Protein AF-A0A821K1Q5-F1 (afdb_monomer)

Mean predicted aligned error: 5.09 Å

Sequence (107 aa):
IVTETVQYLIDNIDRTLQQSIEIEEKLSIDLIENLSEIKEDILQRLQHLKNVPNRLENPNIYHLDVGAMYPNIIITNRLRPSAIVDSTICAQCNLNRPNARCQRKMD

Secondary structure (DSSP, 8-state):
--HHHHHHHHHTHHHHHHHIIIIIS---GGG-SSHHHHHHHHHHHHHHHHH--S---PPP------TTHHHHHHHHHT--GGG---HHHHHT-TT--TT--------

Nearest PDB structures (foldseek):
  9f6j-assembly1_A  TM=9.407E-01  e=2.197E-05  Homo sapiens
  9f6l-assembly1_A  TM=9.374E-01  e=2.197E-05  Homo sapiens
  9b8r-assembly1_E  TM=9.658E-01  e=2.443E-04  Saccharomyces cerevisiae
  8twa-assembly1_E  TM=9.658E-01  e=2.595E-04  Saccharomyces cerevisiae
  8tw9-assembly1_E  TM=9.658E-01  e=2.595E-04  Saccharomyces cerevisiae

Radius of gyration: 21.83 Å; Cα contacts (8 Å, |Δi|>4): 41; chains: 1; bounding box: 47×31×54 Å

Solvent-accessible surface area (backbone atoms only — not comparable to full-atom values): 6932 Å² total; per-residue (Å²): 97,66,52,68,59,45,50,53,51,62,78,40,42,69,60,52,52,49,44,46,39,45,66,72,68,64,41,64,72,89,78,53,88,57,56,70,61,54,51,49,56,53,47,54,53,47,49,50,47,48,77,51,35,83,78,89,76,86,84,84,91,81,88,88,80,67,81,63,48,67,64,49,53,32,61,76,68,60,64,45,81,86,67,67,69,56,71,68,61,46,68,73,36,94,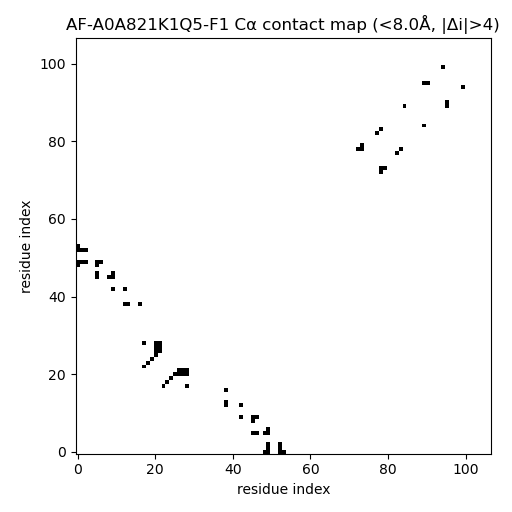71,67,48,96,84,58,83,80,78,78,90,81,135

Foldseek 3Di:
DDLVVLVVCLVCVVVVLCCCACPVVVHDPVPDPCSVVVNVVVNVVSVVCNVCVDDDDDDDDDDDDDVVVVVVVCVVVVDDPVLDDDPVRLVPDPQPDVPRPSDDDDD

Structure (mmCIF, N/CA/C/O backbone):
data_AF-A0A821K1Q5-F1
#
_entry.id   AF-A0A821K1Q5-F1
#
loop_
_atom_site.group_PDB
_atom_site.id
_atom_site.type_symbol
_atom_site.label_atom_id
_atom_site.label_alt_id
_atom_site.label_comp_id
_atom_site.label_asym_id
_atom_site.label_entity_id
_atom_site.label_seq_id
_atom_site.pdbx_PDB_ins_code
_atom_site.Cartn_x
_atom_site.Cartn_y
_atom_site.Cartn_z
_atom_site.occupancy
_atom_site.B_iso_or_equiv
_atom_site.auth_seq_id
_atom_site.auth_comp_id
_atom_site.auth_asym_id
_atom_site.auth_atom_id
_atom_site.pdbx_PDB_model_num
ATOM 1 N N . ILE A 1 1 ? -20.231 -3.175 6.906 1.00 87.88 1 ILE A N 1
ATOM 2 C CA . ILE A 1 1 ? -18.746 -3.232 6.841 1.00 87.88 1 ILE A CA 1
ATOM 3 C C . ILE A 1 1 ? -18.333 -4.683 6.601 1.00 87.88 1 ILE A C 1
ATOM 5 O O . ILE A 1 1 ? -18.937 -5.553 7.214 1.00 87.88 1 ILE A O 1
ATOM 9 N N . VAL A 1 2 ? -17.370 -4.954 5.709 1.00 93.31 2 VAL A N 1
ATOM 10 C CA . VAL A 1 2 ? -16.858 -6.319 5.454 1.00 93.31 2 VAL A CA 1
ATOM 11 C C . VAL A 1 2 ? -15.784 -6.647 6.493 1.00 93.31 2 VAL A C 1
ATOM 13 O O . VAL A 1 2 ? -14.740 -5.995 6.540 1.00 93.31 2 VAL A O 1
ATOM 16 N N . THR A 1 3 ? -16.057 -7.618 7.363 1.00 92.88 3 THR A N 1
ATOM 17 C CA . THR A 1 3 ? -15.232 -7.927 8.541 1.00 92.88 3 THR A CA 1
ATOM 18 C C . THR A 1 3 ? -13.843 -8.444 8.187 1.00 92.88 3 THR A C 1
ATOM 20 O O . THR A 1 3 ? -12.874 -8.122 8.873 1.00 92.88 3 THR A O 1
ATOM 23 N N . GLU A 1 4 ? -13.730 -9.191 7.092 1.00 95.75 4 GLU A N 1
ATOM 24 C CA . GLU A 1 4 ? -12.476 -9.747 6.582 1.00 95.75 4 GLU A CA 1
ATOM 25 C C . GLU A 1 4 ? -11.537 -8.630 6.113 1.00 95.75 4 GLU A C 1
ATOM 27 O O . GLU A 1 4 ? -10.338 -8.672 6.379 1.00 95.75 4 GLU A O 1
ATOM 32 N N . THR A 1 5 ? -12.081 -7.583 5.480 1.00 95.88 5 THR A N 1
ATOM 33 C CA . THR A 1 5 ? -11.306 -6.407 5.058 1.00 95.88 5 THR A CA 1
ATOM 34 C C . THR A 1 5 ? -10.754 -5.651 6.260 1.00 95.88 5 THR A C 1
ATOM 36 O O . THR A 1 5 ? -9.593 -5.257 6.254 1.00 95.88 5 THR A O 1
ATOM 39 N N . VAL A 1 6 ? -11.553 -5.476 7.316 1.00 96.12 6 VAL A N 1
ATOM 40 C CA . VAL A 1 6 ? -11.079 -4.8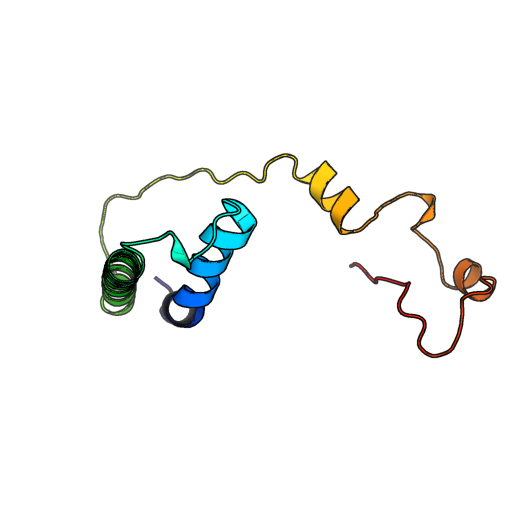15 8.541 1.00 96.12 6 VAL A CA 1
ATOM 41 C C . VAL A 1 6 ? -9.998 -5.648 9.229 1.00 96.12 6 VAL A C 1
ATOM 43 O O . VAL A 1 6 ? -9.010 -5.085 9.691 1.00 96.12 6 VAL A O 1
ATOM 46 N N . GLN A 1 7 ? -10.134 -6.979 9.248 1.00 96.88 7 GLN A N 1
ATOM 47 C CA . GLN A 1 7 ? -9.085 -7.854 9.777 1.00 96.88 7 GLN A CA 1
ATOM 48 C C . GLN A 1 7 ? -7.780 -7.710 8.989 1.00 96.88 7 GLN A C 1
ATOM 50 O O . GLN A 1 7 ? -6.729 -7.548 9.596 1.00 96.88 7 GLN A O 1
ATOM 55 N N . TYR A 1 8 ? -7.851 -7.667 7.656 1.00 97.44 8 TYR A N 1
ATOM 56 C CA . TYR A 1 8 ? -6.680 -7.416 6.818 1.00 97.44 8 TYR A CA 1
ATOM 57 C C . TYR A 1 8 ? -5.991 -6.082 7.159 1.00 97.44 8 TYR A C 1
ATOM 59 O O . TYR A 1 8 ? -4.764 -6.031 7.218 1.00 97.44 8 TYR A O 1
ATOM 67 N N . LEU A 1 9 ? -6.753 -5.011 7.415 1.00 97.31 9 LEU A N 1
ATOM 68 C CA . LEU A 1 9 ? -6.188 -3.719 7.831 1.00 97.31 9 LEU A CA 1
ATOM 69 C C . LEU A 1 9 ? -5.506 -3.801 9.204 1.00 97.31 9 LEU A C 1
ATOM 71 O O . LEU A 1 9 ? -4.424 -3.246 9.374 1.00 97.31 9 LEU A O 1
ATOM 75 N N . ILE A 1 10 ? -6.110 -4.515 10.159 1.00 97.06 10 ILE A N 1
ATOM 76 C CA . ILE A 1 10 ? -5.530 -4.757 11.490 1.00 97.06 10 ILE A CA 1
ATOM 77 C C . ILE A 1 10 ? -4.211 -5.530 11.369 1.00 97.06 10 ILE A C 1
ATOM 79 O O . ILE A 1 10 ? -3.209 -5.114 11.943 1.00 97.06 10 ILE A O 1
ATOM 83 N N . ASP A 1 11 ? -4.191 -6.609 10.585 1.00 97.50 11 ASP A N 1
ATOM 84 C CA . ASP A 1 11 ? -3.016 -7.476 10.429 1.00 97.50 11 ASP A CA 1
ATOM 85 C C . ASP A 1 11 ? -1.838 -6.763 9.745 1.00 97.50 11 ASP A C 1
ATOM 87 O O . ASP A 1 11 ? -0.682 -7.126 9.953 1.00 97.50 11 ASP A O 1
ATOM 91 N N . ASN A 1 12 ? -2.116 -5.741 8.926 1.00 97.50 12 ASN A N 1
ATOM 92 C CA . ASN A 1 12 ? -1.101 -5.000 8.173 1.00 97.50 12 ASN A CA 1
ATOM 93 C C . ASN A 1 12 ? -0.728 -3.645 8.790 1.00 97.50 12 ASN A C 1
ATOM 95 O O . ASN A 1 12 ? 0.107 -2.946 8.214 1.00 97.50 12 ASN A O 1
ATOM 99 N N . ILE A 1 13 ? -1.297 -3.270 9.941 1.00 96.94 13 ILE A N 1
ATOM 100 C CA . ILE A 1 13 ? -1.146 -1.917 10.494 1.00 96.94 13 ILE A CA 1
ATOM 101 C C . ILE A 1 13 ? 0.320 -1.512 10.691 1.00 96.94 13 ILE A C 1
ATOM 103 O O . ILE A 1 13 ? 0.700 -0.403 10.327 1.00 96.94 13 ILE A O 1
ATOM 107 N N . ASP A 1 14 ? 1.159 -2.423 11.192 1.00 94.88 14 ASP A N 1
ATOM 108 C CA . ASP A 1 14 ? 2.582 -2.165 11.434 1.00 94.88 14 ASP A CA 1
ATOM 109 C C . ASP A 1 14 ? 3.314 -1.807 10.146 1.00 94.88 14 ASP A C 1
ATOM 111 O O . ASP A 1 14 ? 4.024 -0.805 10.065 1.00 94.88 14 ASP A O 1
ATOM 115 N N . ARG A 1 15 ? 3.072 -2.600 9.100 1.00 96.50 15 ARG A N 1
ATOM 116 C CA . ARG A 1 15 ? 3.648 -2.361 7.782 1.00 96.50 15 ARG A CA 1
ATOM 117 C C . ARG A 1 15 ? 3.144 -1.045 7.198 1.00 96.50 15 ARG A C 1
ATOM 119 O O . ARG A 1 15 ? 3.939 -0.307 6.629 1.00 96.50 15 ARG A O 1
ATOM 126 N N . THR A 1 16 ? 1.851 -0.750 7.310 1.00 96.69 16 THR A N 1
ATOM 127 C CA . THR A 1 16 ? 1.271 0.485 6.767 1.00 96.69 16 THR A CA 1
ATOM 1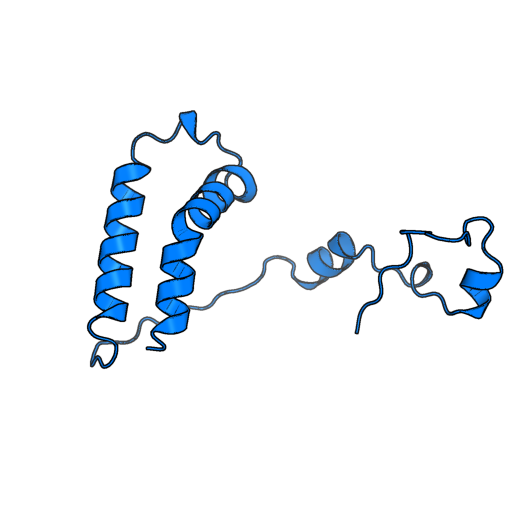28 C C . THR A 1 16 ? 1.835 1.725 7.458 1.00 96.69 16 THR A C 1
ATOM 130 O O . THR A 1 16 ? 2.220 2.668 6.772 1.00 96.69 16 THR A O 1
ATOM 133 N N . LEU A 1 17 ? 1.955 1.711 8.790 1.00 95.94 17 LEU A N 1
ATOM 134 C CA . LEU A 1 17 ? 2.552 2.815 9.546 1.00 95.94 17 LEU A CA 1
ATOM 135 C C . LEU A 1 17 ? 4.027 3.008 9.184 1.00 95.94 17 LEU A C 1
ATOM 137 O O . LEU A 1 17 ? 4.441 4.129 8.900 1.00 95.94 17 LEU A O 1
ATOM 141 N N . GLN A 1 18 ? 4.800 1.920 9.108 1.00 95.06 18 GLN A N 1
ATOM 142 C CA . GLN A 1 18 ? 6.197 1.983 8.682 1.00 95.06 18 GLN A CA 1
ATOM 143 C C . GLN A 1 18 ? 6.332 2.562 7.267 1.00 95.06 18 GLN A C 1
ATOM 145 O O . GLN A 1 18 ? 7.165 3.431 7.037 1.00 95.06 18 GLN A O 1
ATOM 150 N N . GLN A 1 19 ? 5.498 2.121 6.319 1.00 95.50 19 GLN A N 1
ATOM 151 C CA . GLN A 1 19 ? 5.517 2.651 4.954 1.00 95.50 19 GLN A CA 1
ATOM 152 C C . GLN A 1 19 ? 5.194 4.148 4.915 1.00 95.50 19 GLN A C 1
ATOM 154 O O . GLN A 1 19 ? 5.878 4.885 4.207 1.00 95.50 19 GLN A O 1
ATOM 159 N N . SER A 1 20 ? 4.205 4.600 5.685 1.00 95.88 20 SER A N 1
ATOM 160 C CA . SER A 1 20 ? 3.849 6.020 5.733 1.00 95.88 20 SER A CA 1
ATOM 161 C C . SER A 1 20 ? 4.997 6.873 6.287 1.00 95.88 20 SER A C 1
ATOM 163 O O . SER A 1 20 ? 5.378 7.879 5.696 1.00 95.88 20 SER A O 1
ATOM 165 N N . ILE A 1 21 ? 5.658 6.413 7.350 1.00 96.06 21 ILE A N 1
ATOM 166 C CA . ILE A 1 21 ? 6.764 7.149 7.976 1.00 96.06 21 ILE A CA 1
ATOM 167 C C . ILE A 1 21 ? 8.028 7.127 7.100 1.00 96.06 21 ILE A C 1
ATOM 169 O O . ILE A 1 21 ? 8.612 8.171 6.811 1.00 96.06 21 ILE A O 1
ATOM 173 N N . GLU A 1 22 ? 8.458 5.947 6.654 1.00 96.38 22 GLU A N 1
ATOM 174 C CA . GLU A 1 22 ? 9.762 5.778 6.003 1.00 96.38 22 GLU A CA 1
ATOM 175 C C . GLU A 1 22 ? 9.737 6.083 4.501 1.00 96.38 22 GLU A C 1
ATOM 177 O O . GLU A 1 22 ? 10.727 6.572 3.955 1.00 96.38 22 GLU A O 1
ATOM 182 N N . ILE A 1 23 ? 8.637 5.779 3.803 1.00 94.25 23 ILE A N 1
ATOM 183 C CA . ILE A 1 23 ? 8.560 5.908 2.338 1.00 94.25 23 ILE A CA 1
ATOM 184 C C . ILE A 1 23 ? 7.876 7.213 1.943 1.00 94.25 23 ILE A C 1
ATOM 186 O O . ILE A 1 23 ? 8.395 7.928 1.081 1.00 94.25 23 ILE A O 1
ATOM 190 N N . GLU A 1 24 ? 6.721 7.509 2.540 1.00 93.25 24 GLU A N 1
ATOM 191 C CA . GLU A 1 24 ? 5.926 8.690 2.180 1.00 93.25 24 GLU A CA 1
ATOM 192 C C . GLU A 1 24 ? 6.550 9.956 2.781 1.00 93.25 24 GLU A C 1
ATOM 194 O O . GLU A 1 24 ? 6.902 10.872 2.036 1.00 93.25 24 GLU A O 1
ATOM 199 N N . GLU A 1 25 ? 6.793 9.960 4.095 1.00 94.25 25 GLU A N 1
ATOM 200 C CA . GLU A 1 25 ? 7.358 11.110 4.819 1.00 94.25 25 GLU A CA 1
ATOM 201 C C . GLU A 1 25 ? 8.898 11.136 4.841 1.00 94.25 25 GLU A C 1
ATOM 203 O O . GLU A 1 25 ? 9.503 12.173 5.118 1.00 94.25 25 GLU A O 1
ATOM 208 N N . LYS A 1 26 ? 9.561 10.022 4.492 1.00 94.94 26 LYS A N 1
ATOM 209 C CA . LYS A 1 26 ? 11.035 9.881 4.474 1.00 94.94 26 LYS A CA 1
ATOM 210 C C . LYS A 1 26 ? 11.698 10.164 5.827 1.00 94.94 26 LYS A C 1
ATOM 212 O O . LYS A 1 26 ? 12.809 10.699 5.881 1.00 94.94 26 LYS A O 1
ATOM 217 N N . LEU A 1 27 ? 11.026 9.797 6.912 1.00 94.25 27 LEU A N 1
ATOM 218 C CA . LEU A 1 27 ? 11.517 9.929 8.280 1.00 94.25 27 LEU A CA 1
ATOM 219 C C . LEU A 1 27 ? 12.004 8.580 8.816 1.00 94.25 27 LEU A C 1
ATOM 221 O O . LEU A 1 27 ? 11.534 7.525 8.398 1.00 94.25 27 LEU A O 1
ATOM 225 N N . SER A 1 28 ? 12.949 8.612 9.760 1.00 93.31 28 SER A N 1
ATOM 226 C CA . SER A 1 28 ? 13.311 7.406 10.512 1.00 93.31 28 SER A CA 1
ATOM 227 C C . SER A 1 28 ? 12.267 7.142 11.588 1.00 93.31 28 SER A C 1
ATOM 229 O O . SER A 1 28 ? 11.876 8.064 12.307 1.00 93.31 28 SER A O 1
ATOM 231 N N . ILE A 1 29 ? 11.874 5.878 11.743 1.00 90.44 29 ILE A N 1
ATOM 232 C CA . ILE A 1 29 ? 10.931 5.449 12.779 1.00 90.44 29 ILE A CA 1
ATOM 233 C C . ILE A 1 29 ? 11.447 5.748 14.195 1.00 90.44 29 ILE A C 1
ATOM 235 O O . ILE A 1 29 ? 10.655 6.016 15.092 1.00 90.44 29 ILE A O 1
ATOM 239 N N . ASP A 1 30 ? 12.771 5.801 14.369 1.00 90.94 30 ASP A N 1
ATOM 240 C CA . ASP A 1 30 ? 13.431 6.104 15.646 1.00 90.94 30 ASP A CA 1
ATOM 241 C C . ASP A 1 30 ? 13.155 7.530 16.149 1.00 90.94 30 ASP A C 1
ATOM 243 O O . ASP A 1 30 ? 13.347 7.820 17.327 1.00 90.94 30 ASP A O 1
ATOM 247 N N . LEU A 1 31 ? 12.732 8.437 15.261 1.00 92.12 31 LEU A N 1
ATOM 248 C CA . LEU A 1 31 ? 12.392 9.820 15.605 1.00 92.12 31 LEU A CA 1
ATOM 249 C 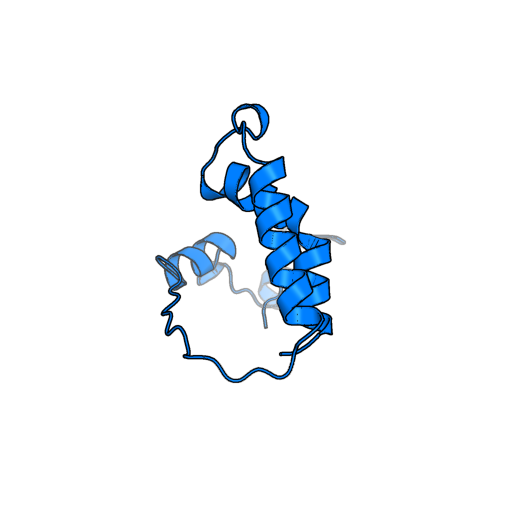C . LEU A 1 31 ? 10.928 9.977 16.044 1.00 92.12 31 LEU A C 1
ATOM 251 O O . LEU A 1 31 ? 10.523 11.076 16.419 1.00 92.12 31 LEU A O 1
ATOM 255 N N . ILE A 1 32 ? 10.122 8.914 15.967 1.00 93.06 32 ILE A N 1
ATOM 256 C CA . ILE A 1 32 ? 8.686 8.966 16.247 1.00 93.06 32 ILE A CA 1
ATOM 257 C C . ILE A 1 32 ? 8.418 8.531 17.688 1.00 93.06 32 ILE A C 1
ATOM 259 O O . ILE A 1 32 ? 8.486 7.353 18.032 1.00 93.06 32 ILE A O 1
ATOM 263 N N . GLU A 1 33 ? 8.052 9.492 18.531 1.00 94.19 33 GLU A N 1
ATOM 264 C CA . GLU A 1 33 ? 7.84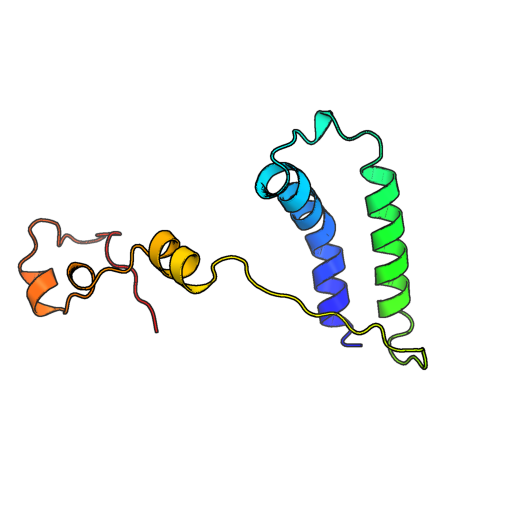3 9.265 19.967 1.00 94.19 33 GLU A CA 1
ATOM 265 C C . GLU A 1 33 ? 6.473 8.643 20.289 1.00 94.19 33 GLU A C 1
ATOM 267 O O . GLU A 1 33 ? 6.339 7.875 21.240 1.00 94.19 33 GLU A O 1
ATOM 272 N N . ASN A 1 34 ? 5.447 8.940 19.488 1.00 94.88 34 ASN A N 1
ATOM 273 C CA . ASN A 1 34 ? 4.050 8.572 19.751 1.00 94.88 34 ASN A CA 1
ATOM 274 C C . ASN A 1 34 ? 3.545 7.379 18.917 1.00 94.88 34 ASN A C 1
ATOM 276 O O . ASN A 1 34 ? 2.339 7.136 18.853 1.00 94.88 34 ASN A O 1
ATOM 280 N N . LEU A 1 35 ? 4.440 6.620 18.276 1.00 94.56 35 LEU A N 1
ATOM 281 C CA . LEU A 1 35 ? 4.058 5.549 17.347 1.00 94.56 35 LEU A CA 1
ATOM 282 C C . LEU A 1 35 ? 3.134 4.509 17.997 1.00 94.56 35 LEU A C 1
ATOM 284 O O . LEU A 1 35 ? 2.104 4.145 17.430 1.00 94.56 35 LEU A O 1
ATOM 288 N N . SER A 1 36 ? 3.490 4.050 19.198 1.00 94.69 36 SER A N 1
ATOM 289 C CA . SER A 1 36 ? 2.729 3.032 19.930 1.00 94.69 36 SER A CA 1
ATOM 290 C C . SER A 1 36 ? 1.331 3.514 20.319 1.00 94.69 36 SER A C 1
ATOM 292 O O . SER A 1 36 ? 0.376 2.747 20.232 1.00 94.69 36 SER A O 1
ATOM 294 N N . GLU A 1 37 ? 1.202 4.783 20.715 1.00 96.81 37 GLU A N 1
ATOM 295 C CA . GLU A 1 37 ? -0.079 5.388 21.094 1.00 96.81 37 GLU A CA 1
ATOM 296 C C . GLU A 1 37 ? -1.017 5.489 19.886 1.00 96.81 37 GLU A C 1
ATOM 298 O O . GLU A 1 37 ? -2.159 5.035 19.941 1.00 96.81 37 GLU A O 1
ATOM 303 N N . ILE A 1 38 ? -0.514 6.015 18.765 1.00 96.25 38 ILE A N 1
ATOM 304 C CA . ILE A 1 38 ? -1.299 6.167 17.534 1.00 96.25 38 ILE A CA 1
ATOM 305 C C . ILE A 1 38 ? -1.691 4.805 16.957 1.00 96.25 38 ILE A C 1
ATOM 307 O O . ILE A 1 38 ? -2.826 4.625 16.511 1.00 96.25 38 ILE A O 1
ATOM 311 N N . LYS A 1 39 ? -0.784 3.822 16.999 1.00 96.81 39 LYS A N 1
ATOM 312 C CA . LYS A 1 39 ? -1.086 2.447 16.588 1.00 96.81 39 LYS A CA 1
ATOM 313 C C . LYS A 1 39 ? -2.254 1.872 17.392 1.00 96.81 39 LYS A C 1
ATOM 315 O O . LYS A 1 39 ? -3.160 1.286 16.801 1.00 96.81 39 LYS A O 1
ATOM 320 N N . GLU A 1 40 ? -2.240 2.042 18.712 1.00 97.50 40 GLU A N 1
ATOM 321 C CA . GLU A 1 40 ? -3.293 1.534 19.593 1.00 97.50 40 GLU A CA 1
ATOM 322 C C . GLU A 1 40 ? -4.641 2.232 19.337 1.00 97.50 40 GLU A C 1
ATOM 324 O O . GLU A 1 40 ? -5.653 1.544 19.200 1.00 97.50 40 GLU A O 1
ATOM 329 N N . ASP A 1 41 ? -4.676 3.562 19.168 1.00 98.00 41 ASP A N 1
ATOM 330 C CA . ASP A 1 41 ? -5.922 4.286 18.838 1.00 98.00 41 ASP A CA 1
ATOM 331 C C . ASP A 1 41 ? -6.532 3.794 17.512 1.00 98.00 41 ASP A C 1
ATOM 333 O O . ASP A 1 41 ? -7.730 3.503 17.422 1.00 98.00 41 ASP A O 1
ATOM 337 N N . ILE A 1 42 ? -5.705 3.617 16.476 1.00 97.56 42 ILE A N 1
ATOM 338 C CA . ILE A 1 42 ? -6.164 3.089 15.184 1.00 97.56 42 ILE A CA 1
ATOM 339 C C . ILE A 1 42 ? -6.692 1.655 15.343 1.00 97.56 42 ILE A C 1
ATOM 341 O O . ILE A 1 42 ? -7.767 1.339 14.820 1.00 97.56 42 ILE A O 1
ATOM 345 N N . LEU A 1 43 ? -5.985 0.791 16.082 1.00 97.56 43 LEU A N 1
ATOM 346 C CA . LEU A 1 43 ? -6.419 -0.585 16.342 1.00 97.56 43 LEU A CA 1
ATOM 347 C C . LEU A 1 43 ? -7.767 -0.631 17.053 1.00 97.56 43 LEU A C 1
ATOM 349 O O . LEU A 1 43 ? -8.648 -1.379 16.627 1.00 97.56 43 LEU A O 1
ATOM 353 N N . GLN A 1 44 ? -7.963 0.182 18.088 1.00 97.62 44 GLN A N 1
ATOM 354 C CA . GLN A 1 44 ? -9.220 0.230 18.832 1.00 97.62 44 GLN A CA 1
ATOM 355 C C . GLN A 1 44 ? -10.390 0.649 17.938 1.00 97.62 44 GLN A C 1
ATOM 357 O O . GLN A 1 44 ? -11.453 0.018 17.959 1.00 97.62 44 GLN A O 1
ATOM 362 N N . ARG A 1 45 ? -10.194 1.658 17.082 1.00 96.19 45 ARG A N 1
ATOM 363 C CA . ARG A 1 45 ? -11.220 2.098 16.123 1.00 96.19 45 ARG A CA 1
ATOM 364 C C . ARG A 1 45 ? -11.538 1.016 15.092 1.00 96.19 45 ARG A C 1
ATOM 366 O O . ARG A 1 45 ? -12.713 0.750 14.838 1.00 96.19 45 ARG A O 1
ATOM 373 N N . LEU A 1 46 ? -10.524 0.350 14.535 1.00 96.88 46 LEU A N 1
ATOM 374 C CA . LEU A 1 46 ? -10.717 -0.757 13.592 1.00 96.88 46 LEU A CA 1
ATOM 375 C C . LEU A 1 46 ? -11.426 -1.947 14.252 1.00 96.88 46 LEU A C 1
ATOM 377 O O . LEU A 1 46 ? -12.361 -2.505 13.677 1.00 96.88 46 LEU A O 1
ATOM 381 N N . GLN A 1 47 ? -11.056 -2.304 15.482 1.00 96.31 47 GLN A N 1
ATOM 382 C CA . GLN A 1 47 ? -11.736 -3.350 16.247 1.00 96.31 47 GLN A CA 1
ATOM 383 C C . GLN A 1 47 ? -13.199 -2.992 16.509 1.00 96.31 47 GLN A C 1
ATOM 385 O O . GLN A 1 47 ? -14.076 -3.843 16.368 1.00 96.31 47 GLN A O 1
ATOM 390 N N . HIS A 1 48 ? -13.497 -1.730 16.821 1.00 94.94 48 HIS A N 1
ATOM 391 C CA . HIS A 1 48 ? -14.873 -1.279 16.993 1.00 94.94 48 HIS A CA 1
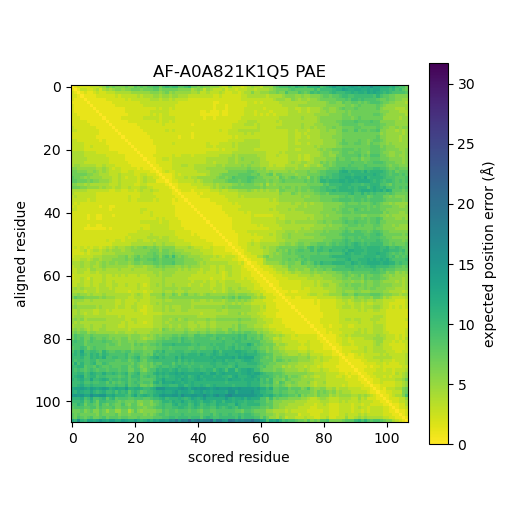ATOM 392 C C . HIS A 1 48 ? -15.695 -1.403 15.697 1.00 94.94 48 HIS A C 1
ATOM 394 O O . HIS A 1 48 ? -16.831 -1.887 15.737 1.00 94.94 48 HIS A O 1
ATOM 400 N N . LEU A 1 49 ? -15.114 -1.042 14.546 1.00 94.44 49 LEU A N 1
ATOM 401 C CA . LEU A 1 49 ? -15.736 -1.226 13.227 1.00 94.44 49 LEU A CA 1
ATOM 402 C C . LEU A 1 49 ? -15.959 -2.706 12.888 1.00 94.44 49 LEU A C 1
ATOM 404 O O . LEU A 1 49 ? -16.974 -3.052 12.284 1.00 94.44 49 LEU A O 1
ATOM 408 N N . LYS A 1 50 ? -15.036 -3.584 13.296 1.00 94.88 50 LYS A N 1
ATOM 409 C CA . LYS A 1 50 ? -15.154 -5.034 13.108 1.00 94.88 50 LYS A CA 1
ATOM 410 C C . LYS A 1 50 ? -16.250 -5.644 13.986 1.00 94.88 50 LYS A C 1
ATOM 412 O O . LYS A 1 50 ? -17.022 -6.466 13.504 1.00 94.88 50 LYS A O 1
ATOM 417 N N . ASN A 1 51 ? -16.316 -5.251 15.258 1.00 94.81 51 ASN A N 1
ATOM 418 C CA . ASN A 1 51 ? -17.246 -5.814 16.242 1.00 94.81 51 ASN A CA 1
ATOM 419 C C . ASN A 1 51 ? -18.691 -5.353 16.017 1.00 94.81 51 ASN A C 1
ATOM 421 O O . ASN A 1 51 ? -19.628 -6.088 16.320 1.00 94.81 51 ASN A O 1
ATOM 425 N N . VAL A 1 52 ? -18.877 -4.148 15.471 1.00 94.31 52 VAL A N 1
ATOM 426 C CA . VAL A 1 52 ? -20.194 -3.590 15.140 1.00 94.31 52 VAL A CA 1
ATOM 427 C C . VAL A 1 52 ? -20.213 -3.210 13.654 1.00 94.31 52 VAL A C 1
ATOM 429 O O . VAL A 1 52 ? -20.101 -2.029 13.325 1.00 94.31 52 VAL A O 1
ATOM 432 N N . PRO A 1 53 ? -20.324 -4.187 12.731 1.00 93.06 53 PRO A N 1
ATOM 433 C CA . PRO A 1 53 ? -20.200 -3.936 11.293 1.00 93.06 53 PRO A CA 1
ATOM 434 C C . PRO A 1 53 ? -21.464 -3.341 10.651 1.00 93.06 53 PRO A C 1
ATOM 436 O O . PRO A 1 53 ? -21.386 -2.788 9.548 1.00 93.06 53 PRO A O 1
ATOM 439 N N . ASN A 1 54 ? -22.614 -3.464 11.325 1.00 94.38 54 ASN A N 1
ATOM 440 C CA . ASN A 1 54 ? -23.899 -2.885 10.936 1.00 94.38 54 ASN A CA 1
ATOM 441 C C . ASN A 1 54 ? -24.139 -1.626 11.775 1.00 94.38 54 ASN A C 1
ATOM 443 O O . ASN A 1 54 ? -24.393 -1.725 12.974 1.00 94.38 54 ASN A O 1
ATOM 447 N N . ARG A 1 55 ? -24.022 -0.451 11.153 1.00 92.19 55 ARG A N 1
ATOM 448 C CA . ARG A 1 55 ? -24.034 0.852 11.832 1.00 92.19 55 ARG A CA 1
ATOM 449 C C . ARG A 1 55 ? -24.948 1.823 11.096 1.00 92.19 55 ARG A C 1
ATOM 451 O O . ARG A 1 55 ? -25.115 1.710 9.883 1.00 92.19 55 ARG A O 1
ATOM 458 N N . LEU A 1 56 ? -25.498 2.782 11.833 1.00 94.00 56 LEU A N 1
ATOM 459 C CA . LEU A 1 56 ? -26.235 3.916 11.287 1.00 94.00 56 LEU A CA 1
ATOM 460 C C . LEU A 1 56 ? -25.586 5.196 11.813 1.00 94.00 56 LEU A C 1
ATOM 462 O O . LEU A 1 56 ? -25.771 5.573 12.967 1.00 94.00 56 LEU A O 1
ATOM 466 N N . GLU A 1 57 ? -24.768 5.815 10.973 1.00 93.19 57 GLU A N 1
ATOM 467 C CA . GLU A 1 57 ? -23.960 6.986 11.299 1.00 93.19 57 GLU A CA 1
ATOM 468 C C . GLU A 1 57 ? -23.910 7.932 10.094 1.00 93.19 57 GLU A C 1
ATOM 470 O O . GLU A 1 57 ? -24.227 7.539 8.968 1.00 93.19 57 GLU A O 1
ATOM 475 N N . ASN A 1 58 ? -23.552 9.195 10.330 1.00 94.94 58 ASN A N 1
ATOM 476 C CA . ASN A 1 58 ? -23.419 10.161 9.244 1.00 94.94 58 ASN A CA 1
ATOM 477 C C . ASN A 1 58 ? -22.203 9.803 8.375 1.00 94.94 58 ASN A C 1
ATOM 479 O O . ASN A 1 58 ? -21.133 9.525 8.922 1.00 94.94 58 ASN A O 1
ATOM 483 N N . PRO A 1 59 ? -22.333 9.819 7.038 1.00 95.06 59 PRO A N 1
ATOM 484 C CA . PRO A 1 59 ? -21.232 9.464 6.159 1.00 95.06 59 PRO A CA 1
ATOM 485 C C . PRO A 1 59 ? -20.173 10.568 6.130 1.00 95.06 59 PRO A C 1
ATOM 487 O O . PRO A 1 59 ? -20.493 11.756 6.079 1.00 95.06 59 PRO A O 1
ATOM 490 N N . ASN A 1 60 ? -18.907 10.160 6.062 1.00 94.19 60 ASN A N 1
ATOM 491 C CA . ASN A 1 60 ? -17.804 11.050 5.719 1.00 94.19 60 ASN A CA 1
ATOM 492 C C . ASN A 1 60 ? -17.510 10.921 4.220 1.00 94.19 60 ASN A C 1
ATOM 494 O O . ASN A 1 60 ? -17.228 9.826 3.732 1.00 94.19 60 ASN A O 1
ATOM 498 N N . ILE A 1 61 ? -17.594 12.031 3.488 1.00 96.56 61 ILE A N 1
ATOM 499 C CA . ILE A 1 61 ? -17.395 12.060 2.036 1.00 96.56 61 ILE A CA 1
ATOM 500 C C . ILE A 1 61 ? -15.952 12.485 1.754 1.00 96.56 61 ILE A C 1
ATOM 502 O O . ILE A 1 61 ? -15.587 13.635 1.993 1.00 96.56 61 ILE A O 1
ATOM 506 N N . TYR A 1 62 ? -15.143 11.559 1.238 1.00 96.31 62 TYR A N 1
ATOM 507 C CA . TYR A 1 62 ? -13.744 11.795 0.877 1.00 96.31 62 TYR A CA 1
ATOM 508 C C . TYR A 1 62 ? -13.529 11.640 -0.631 1.00 96.31 62 TYR A C 1
ATOM 510 O O . TYR A 1 62 ? -14.089 10.740 -1.255 1.00 96.31 62 TYR A O 1
ATOM 518 N N . HIS A 1 63 ? -12.682 12.497 -1.202 1.00 96.88 63 HIS A N 1
ATOM 519 C CA . HIS A 1 63 ? -12.148 12.356 -2.555 1.00 96.88 63 HIS A CA 1
ATOM 520 C C . HIS A 1 63 ? -10.664 12.006 -2.450 1.00 96.88 63 HIS A C 1
ATOM 522 O O . HIS A 1 63 ? -9.887 12.782 -1.896 1.00 96.88 63 HIS A O 1
ATOM 528 N N . LEU A 1 64 ? -10.288 10.836 -2.961 1.00 96.12 64 LEU A N 1
ATOM 529 C CA . LEU A 1 64 ? -8.904 10.384 -3.024 1.00 96.12 64 LEU A CA 1
ATOM 530 C C . LEU A 1 64 ? -8.436 10.459 -4.477 1.00 96.12 64 LEU A C 1
ATOM 532 O O . LEU A 1 64 ? -9.062 9.855 -5.345 1.00 96.12 64 LEU A O 1
ATOM 536 N N . ASP A 1 65 ? -7.340 11.172 -4.720 1.00 97.12 65 ASP A N 1
ATOM 537 C CA . ASP A 1 65 ? -6.736 11.310 -6.045 1.00 97.12 65 ASP A CA 1
ATOM 538 C C . ASP A 1 65 ? -5.277 10.848 -6.023 1.00 97.12 65 ASP A C 1
ATOM 540 O O . ASP A 1 65 ? -4.569 10.995 -5.024 1.00 97.12 65 ASP A O 1
ATOM 544 N N . VAL A 1 66 ? -4.824 10.292 -7.142 1.00 96.19 66 VAL A N 1
ATOM 545 C CA . VAL A 1 66 ? -3.436 9.882 -7.333 1.00 96.19 66 VAL A CA 1
ATOM 546 C C . VAL A 1 66 ? -2.695 11.021 -8.019 1.00 96.19 66 VAL A C 1
ATOM 548 O O . VAL A 1 66 ? -2.854 11.266 -9.218 1.00 96.19 66 VAL A O 1
ATOM 551 N N . GLY A 1 67 ? -1.817 11.685 -7.266 1.00 94.12 67 GLY A N 1
ATOM 552 C CA . GLY A 1 67 ? -0.956 12.736 -7.801 1.00 94.12 67 GLY A CA 1
ATOM 553 C C . GLY A 1 67 ? -0.185 12.251 -9.031 1.00 94.12 67 GLY A C 1
ATOM 554 O O . GLY A 1 67 ? 0.461 11.204 -8.990 1.00 94.12 67 GLY A O 1
ATOM 555 N N . ALA A 1 68 ? -0.274 13.001 -10.134 1.00 97.00 68 ALA A N 1
ATOM 556 C CA . ALA A 1 68 ? 0.374 12.687 -11.410 1.00 97.00 68 ALA A CA 1
ATOM 557 C C . ALA A 1 68 ? 0.233 11.204 -11.831 1.00 97.00 68 ALA A C 1
ATOM 559 O O . ALA A 1 68 ? 1.218 10.567 -12.214 1.00 97.00 68 ALA A O 1
ATOM 560 N N . MET A 1 69 ? -0.991 10.661 -11.776 1.00 97.44 69 MET A N 1
ATOM 561 C CA . MET A 1 69 ? -1.296 9.246 -12.033 1.00 97.44 69 MET A CA 1
ATOM 562 C C . MET A 1 69 ? -0.598 8.673 -13.279 1.00 97.44 69 MET A C 1
ATOM 564 O O . MET A 1 69 ? 0.204 7.746 -13.166 1.00 97.44 69 MET A O 1
ATOM 568 N N . TYR A 1 70 ? -0.857 9.224 -14.4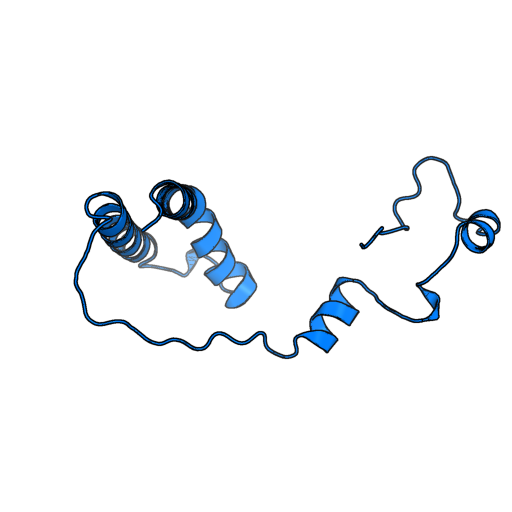72 1.00 97.62 70 TYR A N 1
ATOM 569 C CA . TYR A 1 70 ? -0.287 8.688 -15.715 1.00 97.62 70 TYR A CA 1
ATOM 570 C C . TYR A 1 70 ? 1.239 8.829 -15.802 1.00 97.62 70 TYR A C 1
ATOM 572 O O . TYR A 1 70 ? 1.891 7.824 -16.094 1.00 97.62 70 TYR A O 1
ATOM 580 N N . PRO A 1 71 ? 1.847 10.000 -15.513 1.00 97.94 71 PRO A N 1
ATOM 581 C CA . PRO A 1 71 ? 3.303 10.104 -15.426 1.00 97.94 71 PRO A CA 1
ATOM 582 C C . PRO A 1 71 ? 3.932 9.064 -14.488 1.00 97.94 71 PRO A C 1
ATOM 584 O O . PRO A 1 71 ? 4.905 8.407 -14.863 1.00 97.94 71 PRO A O 1
ATOM 587 N N . ASN A 1 72 ? 3.342 8.846 -13.311 1.00 97.25 72 ASN A N 1
ATOM 588 C CA . ASN A 1 72 ? 3.846 7.883 -12.334 1.00 97.25 72 ASN A CA 1
ATOM 589 C C . ASN A 1 72 ? 3.707 6.432 -12.812 1.00 97.25 72 ASN A C 1
ATOM 591 O O . ASN A 1 72 ? 4.640 5.644 -12.636 1.00 97.25 72 ASN A O 1
ATOM 595 N N . ILE A 1 73 ? 2.605 6.079 -13.483 1.00 96.75 73 ILE A N 1
ATOM 596 C CA . ILE A 1 73 ? 2.425 4.756 -14.105 1.00 96.75 73 ILE A CA 1
ATOM 597 C C . ILE A 1 73 ? 3.470 4.532 -15.204 1.00 96.75 73 ILE A C 1
ATOM 599 O O . ILE A 1 73 ? 4.088 3.464 -15.252 1.00 96.75 73 ILE A O 1
ATOM 603 N N . ILE A 1 74 ? 3.699 5.535 -16.057 1.00 96.69 74 ILE A N 1
ATOM 604 C CA . ILE A 1 74 ? 4.672 5.483 -17.156 1.00 96.69 74 ILE A CA 1
ATOM 605 C C . ILE A 1 74 ? 6.087 5.259 -16.615 1.00 96.69 74 ILE A C 1
ATOM 607 O O . ILE A 1 74 ? 6.796 4.375 -17.099 1.00 96.69 74 ILE A O 1
ATOM 611 N N . ILE A 1 75 ? 6.497 6.015 -15.594 1.00 96.94 75 ILE A N 1
ATOM 612 C CA . ILE A 1 75 ? 7.844 5.931 -15.015 1.00 96.94 75 ILE A CA 1
ATOM 613 C C . ILE A 1 75 ? 8.039 4.606 -14.272 1.00 96.94 75 ILE A C 1
ATOM 615 O O . ILE A 1 75 ? 9.021 3.904 -14.524 1.00 96.94 75 ILE A O 1
ATOM 619 N N . THR A 1 76 ? 7.084 4.222 -13.421 1.00 95.88 76 THR A N 1
ATOM 620 C CA . THR A 1 76 ? 7.141 2.982 -12.626 1.00 95.88 76 THR A CA 1
ATOM 621 C C . THR A 1 76 ? 7.257 1.740 -13.509 1.00 95.88 76 THR A C 1
ATOM 623 O O . THR A 1 76 ? 8.035 0.830 -13.221 1.00 95.88 76 THR A O 1
ATOM 626 N N . ASN A 1 77 ? 6.512 1.706 -14.615 1.00 94.44 77 ASN A N 1
ATOM 627 C CA . ASN A 1 77 ? 6.512 0.575 -15.543 1.00 94.44 77 ASN A CA 1
ATOM 628 C C . ASN A 1 77 ? 7.519 0.729 -16.691 1.00 94.44 77 ASN A C 1
ATOM 630 O O . ASN A 1 77 ? 7.654 -0.179 -17.506 1.00 94.44 77 ASN A O 1
ATOM 634 N N . ARG A 1 78 ? 8.248 1.853 -16.749 1.00 94.69 78 ARG A N 1
ATOM 635 C CA . ARG A 1 78 ? 9.180 2.203 -17.834 1.00 94.69 78 ARG A CA 1
ATOM 636 C C . ARG A 1 78 ? 8.522 2.133 -19.218 1.00 94.69 78 ARG A C 1
ATOM 638 O O . ARG A 1 78 ? 9.161 1.740 -20.194 1.00 94.69 78 ARG A O 1
ATOM 645 N N . LEU A 1 79 ? 7.251 2.527 -19.298 1.00 94.88 79 LEU A N 1
ATOM 646 C CA . LEU A 1 79 ? 6.466 2.474 -20.527 1.00 94.88 79 LEU A CA 1
ATOM 647 C C . LEU A 1 79 ? 6.994 3.503 -21.519 1.00 94.88 79 LEU A C 1
ATOM 649 O O . LEU A 1 79 ? 7.023 4.704 -21.259 1.00 94.88 79 LEU A O 1
ATOM 653 N N . ARG A 1 80 ? 7.426 3.015 -22.675 1.00 94.12 80 ARG A N 1
ATOM 654 C CA . ARG A 1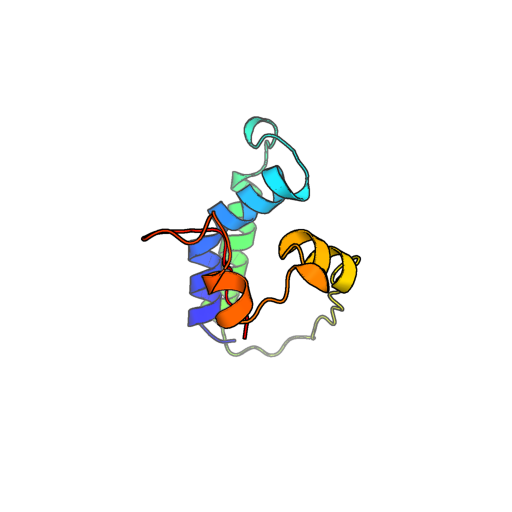 80 ? 7.800 3.820 -23.836 1.00 94.12 80 ARG A CA 1
ATOM 655 C C . ARG A 1 80 ? 7.348 3.065 -25.078 1.00 94.12 80 ARG A C 1
ATOM 657 O O . ARG A 1 80 ? 7.352 1.836 -25.037 1.00 94.12 80 ARG A O 1
ATOM 664 N N . PRO A 1 81 ? 7.044 3.748 -26.190 1.00 93.94 81 PRO A N 1
ATOM 665 C CA . PRO A 1 81 ? 6.674 3.067 -27.429 1.00 93.94 81 PRO A CA 1
ATOM 666 C C . PRO A 1 81 ? 7.689 1.992 -27.849 1.00 93.94 81 PRO A C 1
ATOM 668 O O . PRO A 1 81 ? 7.302 0.898 -28.232 1.00 93.94 81 PRO A O 1
ATOM 671 N N . SER A 1 82 ? 8.988 2.252 -27.676 1.00 90.94 82 SER A N 1
ATOM 672 C CA . SER A 1 82 ? 10.060 1.295 -27.986 1.00 90.94 82 SER A CA 1
ATOM 673 C C . SER A 1 82 ? 10.200 0.130 -26.999 1.00 90.94 82 SER A C 1
ATOM 675 O O . SER A 1 82 ? 10.897 -0.834 -27.300 1.00 90.94 82 SER A O 1
ATOM 677 N N . ALA A 1 83 ? 9.586 0.217 -25.816 1.00 90.94 83 ALA A N 1
ATOM 678 C CA . ALA A 1 83 ? 9.592 -0.853 -24.820 1.00 90.94 83 ALA A CA 1
ATOM 679 C C . ALA A 1 83 ? 8.479 -1.888 -25.065 1.00 90.94 83 ALA A C 1
ATOM 681 O O . ALA A 1 83 ? 8.488 -2.950 -24.446 1.00 90.94 83 ALA A O 1
ATOM 682 N N . ILE A 1 84 ? 7.540 -1.590 -25.967 1.00 91.31 84 ILE A N 1
ATOM 683 C CA . ILE A 1 84 ? 6.492 -2.513 -26.397 1.00 91.31 84 ILE A CA 1
ATOM 684 C C . ILE A 1 84 ? 7.074 -3.353 -27.536 1.00 91.31 84 ILE A C 1
ATOM 686 O O . ILE A 1 84 ? 7.217 -2.879 -28.660 1.00 91.31 84 ILE A O 1
ATOM 690 N N . VAL A 1 85 ? 7.457 -4.590 -27.225 1.00 90.81 85 VAL A N 1
ATOM 691 C CA . VAL A 1 85 ? 8.077 -5.519 -28.178 1.00 90.81 85 VAL A CA 1
ATOM 692 C C . VAL A 1 85 ? 7.243 -6.784 -28.304 1.00 90.81 85 VAL A C 1
ATOM 694 O O . VAL A 1 85 ? 6.686 -7.270 -27.320 1.00 90.81 85 VAL A O 1
ATOM 697 N N . ASP A 1 86 ? 7.178 -7.332 -29.512 1.00 91.19 86 ASP A N 1
ATOM 698 C CA . ASP A 1 86 ? 6.578 -8.637 -29.756 1.00 91.19 86 ASP A CA 1
ATOM 699 C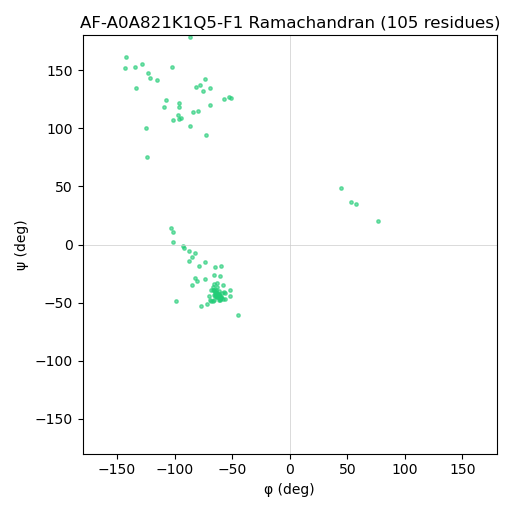 C . ASP A 1 86 ? 7.600 -9.775 -29.550 1.00 91.19 86 ASP A C 1
ATOM 701 O O . ASP A 1 86 ? 8.779 -9.566 -29.225 1.00 91.19 86 ASP A O 1
ATOM 705 N N . SER A 1 87 ? 7.137 -11.015 -29.715 1.00 88.94 87 SER A N 1
ATOM 706 C CA . SER A 1 87 ? 7.990 -12.200 -29.596 1.00 88.94 87 SER A CA 1
ATOM 707 C C . SER A 1 87 ? 9.091 -12.236 -30.657 1.00 88.94 87 SER A C 1
ATOM 709 O O . SER A 1 87 ? 10.190 -12.703 -30.362 1.00 88.94 87 SER A O 1
ATOM 711 N N . THR A 1 88 ? 8.832 -11.713 -31.856 1.00 92.88 88 THR A N 1
ATOM 712 C CA . THR A 1 88 ? 9.777 -11.687 -32.979 1.00 92.88 88 THR A CA 1
ATOM 713 C C . THR A 1 88 ? 10.952 -10.752 -32.694 1.00 92.88 88 THR A C 1
ATOM 715 O O . THR A 1 88 ? 12.110 -11.151 -32.814 1.00 92.88 88 THR A O 1
ATOM 718 N N . ILE A 1 89 ? 10.670 -9.529 -32.243 1.00 91.12 89 ILE A N 1
ATOM 719 C CA . ILE A 1 89 ? 11.666 -8.520 -31.870 1.00 91.12 89 ILE A CA 1
ATOM 720 C C . ILE A 1 89 ? 12.479 -9.013 -30.671 1.00 91.12 89 ILE A C 1
ATOM 722 O O . ILE A 1 89 ? 13.706 -8.899 -30.656 1.00 91.12 89 ILE A O 1
ATOM 726 N N . CYS A 1 90 ? 11.828 -9.619 -29.672 1.00 92.50 90 CYS A N 1
ATOM 727 C CA . CYS A 1 90 ? 12.555 -10.187 -28.542 1.00 92.50 90 CYS A CA 1
ATOM 728 C C . CYS A 1 90 ? 13.423 -11.388 -28.950 1.00 92.50 90 CYS A C 1
ATOM 730 O O . CYS A 1 90 ? 14.526 -11.537 -28.428 1.00 92.50 90 CYS A O 1
ATOM 732 N N . ALA A 1 91 ? 12.972 -12.228 -29.890 1.00 91.75 91 ALA A N 1
ATOM 733 C CA . ALA A 1 91 ? 13.744 -13.361 -30.405 1.00 91.75 91 ALA A CA 1
ATOM 734 C C . ALA A 1 91 ? 15.085 -12.930 -31.014 1.00 91.75 91 ALA A C 1
ATOM 736 O O . ALA A 1 91 ? 16.082 -13.626 -30.849 1.00 91.75 91 ALA A O 1
ATOM 737 N N . GLN A 1 92 ? 15.119 -11.758 -31.646 1.00 93.56 92 GLN A N 1
ATOM 738 C CA . GLN A 1 92 ? 16.316 -11.183 -32.263 1.00 93.56 92 GLN A CA 1
ATOM 739 C C . GLN A 1 92 ? 17.231 -10.447 -31.268 1.00 93.56 92 GLN A C 1
ATOM 741 O O . GLN A 1 92 ? 18.326 -10.017 -31.629 1.00 93.56 92 GLN A O 1
ATOM 746 N N . CYS A 1 93 ? 16.809 -10.274 -30.014 1.00 93.12 93 CYS A N 1
ATOM 747 C CA . CYS A 1 93 ? 17.581 -9.547 -29.015 1.00 93.12 93 CYS A CA 1
ATOM 748 C C . CYS A 1 93 ? 18.761 -10.380 -28.487 1.00 93.12 93 CYS A C 1
ATOM 750 O O . CYS A 1 93 ? 18.581 -11.489 -27.991 1.00 93.12 93 CYS A O 1
ATOM 752 N N . ASN A 1 94 ? 19.959 -9.790 -28.440 1.00 93.25 94 ASN A N 1
ATOM 753 C CA . ASN A 1 94 ? 21.168 -10.415 -27.870 1.00 93.25 94 ASN A CA 1
ATOM 754 C C . ASN A 1 94 ? 21.041 -10.790 -26.378 1.00 93.25 94 ASN A C 1
ATOM 756 O O . ASN A 1 94 ? 21.836 -11.573 -25.848 1.00 93.25 94 ASN A O 1
ATOM 760 N N . LEU A 1 95 ? 20.070 -10.193 -25.682 1.00 91.56 95 LEU A N 1
ATOM 761 C CA . LEU A 1 95 ? 19.775 -10.457 -24.275 1.00 91.56 95 LEU A CA 1
ATOM 762 C C . LEU A 1 95 ? 18.720 -11.553 -24.083 1.00 91.56 95 LEU A C 1
ATOM 764 O O . LEU A 1 95 ? 18.434 -11.911 -22.941 1.00 91.56 95 LEU A O 1
ATOM 768 N N . ASN A 1 96 ? 18.156 -12.100 -25.164 1.00 91.62 96 ASN A N 1
ATOM 769 C CA . ASN A 1 96 ? 17.216 -13.206 -25.084 1.00 91.62 96 ASN A CA 1
ATOM 770 C C . ASN A 1 96 ? 17.952 -14.500 -24.718 1.00 91.62 96 ASN A C 1
ATOM 772 O O . ASN A 1 96 ? 18.529 -15.187 -25.558 1.00 91.62 96 ASN A O 1
ATOM 776 N N . ARG A 1 97 ? 17.974 -14.792 -23.419 1.00 91.81 97 ARG A N 1
ATOM 777 C CA . ARG A 1 97 ? 18.606 -15.969 -22.825 1.00 91.81 97 ARG A CA 1
ATOM 778 C C . ARG A 1 97 ? 17.600 -16.673 -21.919 1.00 91.81 97 ARG A C 1
ATOM 780 O O . ARG A 1 97 ? 16.710 -16.007 -21.378 1.00 91.81 97 ARG A O 1
ATOM 787 N N . PRO A 1 98 ? 17.768 -17.985 -21.677 1.00 87.56 98 PRO A N 1
ATOM 788 C CA . PRO A 1 98 ? 17.015 -18.667 -20.634 1.00 87.56 98 PRO A CA 1
ATOM 789 C C . PRO A 1 98 ? 17.150 -17.882 -19.319 1.00 87.56 98 PRO A C 1
ATOM 791 O O . PRO A 1 98 ? 18.266 -17.577 -18.898 1.00 87.56 98 PRO A O 1
ATOM 794 N N . ASN A 1 99 ? 16.022 -17.533 -18.694 1.00 86.62 99 ASN A N 1
ATOM 795 C CA . ASN A 1 99 ? 15.920 -16.721 -17.467 1.00 86.62 99 ASN A CA 1
ATOM 796 C C . ASN A 1 99 ? 16.130 -15.200 -17.610 1.00 86.62 99 ASN A C 1
ATOM 798 O O . ASN A 1 99 ? 16.393 -14.528 -16.607 1.00 86.62 99 ASN A O 1
ATOM 802 N N . ALA A 1 100 ? 15.988 -14.621 -18.806 1.00 90.50 100 ALA A N 1
ATOM 803 C CA . ALA A 1 100 ? 15.938 -13.166 -18.946 1.00 90.50 100 ALA A CA 1
ATOM 804 C C . ALA A 1 100 ? 14.799 -12.564 -18.092 1.00 90.50 100 ALA A C 1
ATOM 806 O O . ALA A 1 100 ? 13.640 -12.951 -18.215 1.00 90.50 100 ALA A O 1
ATOM 807 N N . ARG A 1 101 ? 15.131 -11.597 -17.222 1.00 90.00 101 ARG A N 1
ATOM 808 C CA . ARG A 1 101 ? 14.181 -10.907 -16.317 1.00 90.00 101 ARG A CA 1
ATOM 809 C C . ARG A 1 101 ? 13.757 -9.520 -16.814 1.00 90.00 101 ARG A C 1
ATOM 811 O O . ARG A 1 101 ? 13.201 -8.734 -16.056 1.00 90.00 101 ARG A O 1
ATOM 818 N N . CYS A 1 102 ? 14.087 -9.183 -18.060 1.00 90.88 102 CYS A N 1
ATOM 819 C CA . CYS A 1 102 ? 13.845 -7.855 -18.624 1.00 90.88 102 CYS A CA 1
ATOM 820 C C . CYS A 1 102 ? 12.412 -7.662 -19.134 1.00 90.88 102 CYS A C 1
ATOM 822 O O . CYS A 1 102 ? 11.922 -6.535 -19.121 1.00 90.88 102 CYS A O 1
ATOM 824 N N . GLN A 1 103 ? 11.740 -8.731 -19.574 1.00 89.62 103 GLN A N 1
ATOM 825 C CA . GLN A 1 103 ? 10.362 -8.642 -20.044 1.00 89.62 103 GLN A CA 1
ATOM 826 C C . GLN A 1 103 ? 9.393 -8.597 -18.865 1.00 89.62 103 GLN A C 1
ATOM 828 O O . GLN A 1 103 ? 9.235 -9.572 -18.131 1.00 89.62 103 GLN A O 1
ATOM 833 N N . ARG A 1 104 ? 8.702 -7.466 -18.725 1.00 91.44 104 ARG A N 1
ATOM 834 C CA . ARG A 1 104 ? 7.539 -7.331 -17.853 1.00 91.44 104 ARG A CA 1
ATOM 835 C C . ARG A 1 104 ? 6.284 -7.529 -18.697 1.00 91.44 104 ARG A C 1
ATOM 837 O O . ARG A 1 104 ? 6.051 -6.757 -19.619 1.00 91.44 104 ARG A O 1
ATOM 844 N N . LYS A 1 105 ? 5.489 -8.551 -18.381 1.00 89.50 105 LYS A N 1
ATOM 845 C CA . LYS A 1 105 ? 4.157 -8.726 -18.970 1.00 89.50 105 LYS A CA 1
ATOM 846 C C . LYS A 1 105 ? 3.163 -7.845 -18.222 1.00 89.50 105 LYS A C 1
ATOM 848 O O . LYS A 1 105 ? 3.223 -7.757 -16.996 1.00 89.50 105 LYS A O 1
ATOM 853 N N . MET A 1 106 ? 2.317 -7.163 -18.975 1.00 89.25 106 MET A N 1
ATOM 854 C CA . MET A 1 106 ? 1.246 -6.308 -18.479 1.00 89.25 106 MET A CA 1
ATOM 855 C C . MET A 1 106 ? -0.003 -6.672 -19.280 1.00 89.25 106 MET A C 1
ATOM 857 O O . MET A 1 106 ? 0.118 -6.848 -20.494 1.00 89.25 106 MET A O 1
ATOM 861 N N . ASP A 1 107 ? -1.131 -6.826 -18.591 1.00 83.19 107 ASP A N 1
ATOM 862 C CA . ASP A 1 107 ? -2.447 -7.110 -19.177 1.00 83.19 107 ASP A CA 1
ATOM 863 C C . ASP A 1 107 ? -3.245 -5.814 -19.388 1.00 83.19 107 ASP A C 1
ATOM 865 O O . ASP A 1 107 ? -3.031 -4.857 -18.599 1.00 83.19 107 ASP A O 1
#

pLDDT: mean 94.22, std 2.82, range [83.19, 98.0]